Protein AF-A0A6P2AWE4-F1 (afdb_monomer)

Radius of gyration: 12.21 Å; Cα contacts (8 Å, |Δi|>4): 71; chains: 1; bounding box: 25×20×29 Å

pLDDT: mean 86.67, std 10.5, range [53.03, 97.19]

Structure (mmCIF, N/CA/C/O backbone):
data_AF-A0A6P2AWE4-F1
#
_entry.id   AF-A0A6P2AWE4-F1
#
loop_
_atom_site.group_PDB
_atom_site.id
_atom_site.type_symbol
_atom_site.label_atom_id
_atom_site.label_alt_id
_atom_site.label_comp_id
_atom_site.label_asym_id
_atom_site.label_entity_id
_atom_site.label_seq_id
_atom_site.pdbx_PDB_ins_code
_atom_site.Cartn_x
_atom_site.Cartn_y
_atom_site.Cartn_z
_atom_site.occupancy
_atom_site.B_iso_or_equiv
_atom_site.auth_seq_id
_atom_site.auth_comp_id
_atom_site.auth_asym_id
_atom_site.auth_atom_id
_atom_site.pdbx_PDB_model_num
ATOM 1 N N . ILE A 1 1 ? -8.109 -3.566 0.606 1.00 86.69 1 ILE A N 1
ATOM 2 C CA . ILE A 1 1 ? -8.010 -3.042 1.991 1.00 86.69 1 ILE A CA 1
ATOM 3 C C . ILE A 1 1 ? -8.992 -3.691 2.969 1.00 86.69 1 ILE A C 1
ATOM 5 O O . ILE A 1 1 ? -8.673 -3.791 4.144 1.00 86.69 1 ILE A O 1
ATOM 9 N N . THR A 1 2 ? -10.118 -4.222 2.486 1.00 89.75 2 THR A N 1
ATOM 10 C CA . THR A 1 2 ? -11.138 -4.931 3.281 1.00 89.75 2 THR A CA 1
ATOM 11 C C . THR A 1 2 ? -10.593 -6.050 4.175 1.00 89.75 2 THR A C 1
ATO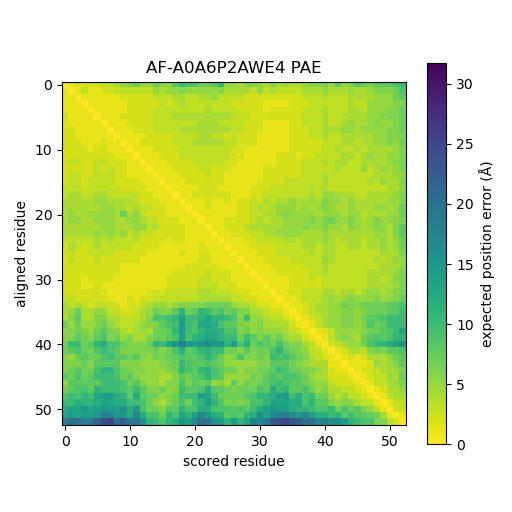M 13 O O . THR A 1 2 ? -11.008 -6.152 5.321 1.00 89.75 2 THR A O 1
ATOM 16 N N . VAL A 1 3 ? -9.624 -6.846 3.700 1.00 93.38 3 VAL A N 1
ATOM 17 C CA . VAL A 1 3 ? -8.979 -7.899 4.512 1.00 93.38 3 VAL A CA 1
ATOM 18 C C . VAL A 1 3 ? -8.277 -7.312 5.739 1.00 93.38 3 VAL A C 1
ATOM 20 O O . VAL A 1 3 ? -8.525 -7.758 6.849 1.00 93.38 3 VAL 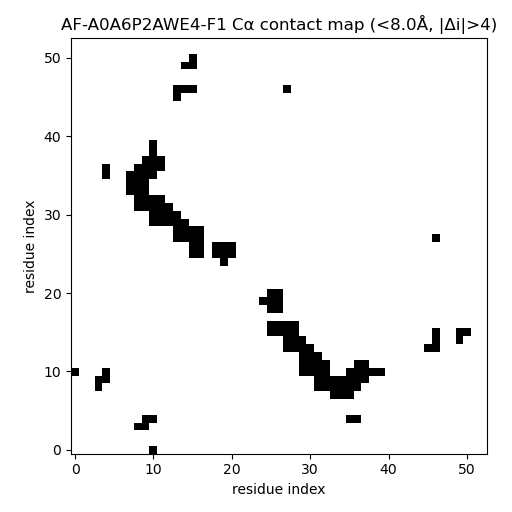A O 1
ATOM 23 N N . ALA A 1 4 ? -7.446 -6.280 5.558 1.00 93.06 4 ALA A N 1
ATOM 24 C CA . ALA A 1 4 ? -6.751 -5.617 6.661 1.00 93.06 4 ALA A CA 1
ATOM 25 C C . ALA A 1 4 ? -7.736 -4.981 7.656 1.00 93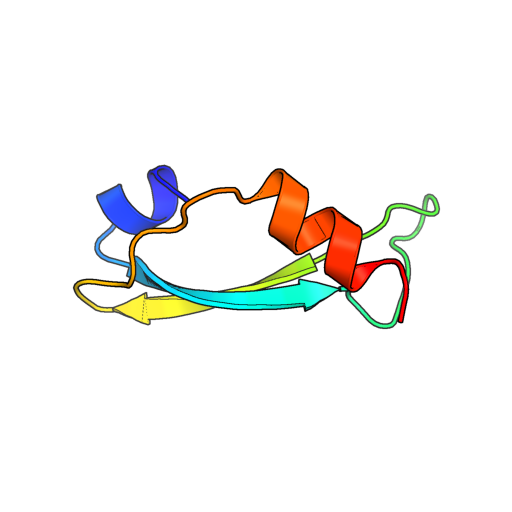.06 4 ALA A C 1
ATOM 27 O O . ALA A 1 4 ? -7.577 -5.130 8.863 1.00 93.06 4 ALA A O 1
ATOM 28 N N . GLN A 1 5 ? -8.805 -4.357 7.154 1.00 92.00 5 GLN A N 1
ATOM 29 C CA . GLN A 1 5 ? -9.863 -3.792 7.996 1.00 92.00 5 GLN A CA 1
ATOM 30 C C . GLN A 1 5 ? -10.574 -4.866 8.829 1.00 92.00 5 GLN A C 1
ATOM 32 O O . GLN A 1 5 ? -10.805 -4.656 10.015 1.00 92.00 5 GLN A O 1
ATOM 37 N N . GLY A 1 6 ? -10.856 -6.036 8.246 1.00 93.19 6 GLY A N 1
ATOM 38 C CA . GLY A 1 6 ? -11.407 -7.185 8.974 1.00 93.19 6 GLY A CA 1
ATOM 39 C C . GLY A 1 6 ? -10.477 -7.734 10.065 1.00 93.19 6 GLY A C 1
ATOM 40 O O . GLY A 1 6 ? -10.940 -8.416 10.972 1.00 93.19 6 GLY A O 1
ATOM 41 N N . LEU A 1 7 ? -9.185 -7.403 9.999 1.00 95.88 7 LEU A N 1
ATOM 42 C CA . LEU A 1 7 ? -8.175 -7.719 11.011 1.00 95.88 7 LEU A CA 1
ATOM 43 C C . LEU A 1 7 ? -7.935 -6.566 12.005 1.00 95.88 7 LEU A C 1
ATOM 45 O O . LEU A 1 7 ? -6.991 -6.637 12.784 1.00 95.88 7 LEU A O 1
ATOM 49 N N . GLY A 1 8 ? -8.739 -5.498 11.971 1.00 95.12 8 GLY A N 1
ATOM 50 C CA . GLY A 1 8 ? -8.585 -4.340 12.858 1.00 95.12 8 GLY A CA 1
ATOM 51 C C . GLY A 1 8 ? -7.523 -3.326 12.418 1.00 95.12 8 GLY A C 1
ATOM 52 O O . GLY A 1 8 ? -7.124 -2.486 13.219 1.00 95.12 8 GLY A O 1
ATOM 53 N N . TRP A 1 9 ? -7.064 -3.377 11.163 1.00 96.06 9 TRP A N 1
ATOM 54 C CA . TRP A 1 9 ? -6.083 -2.435 10.614 1.00 96.06 9 TRP A CA 1
ATOM 55 C C . TRP A 1 9 ? -6.736 -1.397 9.697 1.00 96.06 9 TRP A C 1
ATOM 57 O O . TRP A 1 9 ? -7.282 -1.714 8.634 1.00 96.06 9 TRP A O 1
ATOM 67 N N . GLY A 1 10 ? -6.625 -0.130 10.078 1.00 94.31 10 GLY A N 1
ATOM 68 C CA . GLY A 1 10 ? -7.148 1.019 9.358 1.00 94.31 10 GLY A CA 1
ATOM 69 C C . GLY A 1 10 ? -6.178 1.584 8.318 1.00 94.31 10 GLY A C 1
ATOM 70 O O . GLY A 1 10 ? -4.980 1.720 8.560 1.00 94.31 10 GLY A O 1
ATOM 71 N N . TYR A 1 11 ? -6.712 1.991 7.162 1.00 92.81 11 TYR A N 1
ATOM 72 C CA . TYR A 1 11 ? -5.962 2.691 6.113 1.00 92.81 11 TYR A CA 1
ATOM 73 C C . TYR A 1 11 ? -5.380 4.025 6.589 1.00 92.81 11 TYR A C 1
ATOM 75 O O . TYR A 1 11 ? -6.068 4.785 7.284 1.00 92.81 11 TYR A O 1
ATOM 83 N N . ARG A 1 12 ? -4.157 4.348 6.152 1.00 92.75 12 ARG A N 1
ATOM 84 C CA . ARG A 1 12 ? -3.526 5.660 6.367 1.00 92.75 12 ARG A CA 1
ATOM 85 C C . ARG A 1 12 ? -2.911 6.277 5.109 1.00 92.75 12 ARG A C 1
ATOM 87 O O . ARG A 1 12 ? -2.841 7.497 5.014 1.00 92.75 12 ARG A O 1
ATOM 94 N N . GLY A 1 13 ? -2.504 5.476 4.129 1.00 89.88 13 GLY A N 1
ATOM 95 C CA . GLY A 1 13 ? -1.932 5.995 2.888 1.00 89.88 13 GLY A CA 1
ATOM 96 C C . GLY A 1 13 ? -1.395 4.899 1.981 1.00 89.88 13 GLY A C 1
ATOM 97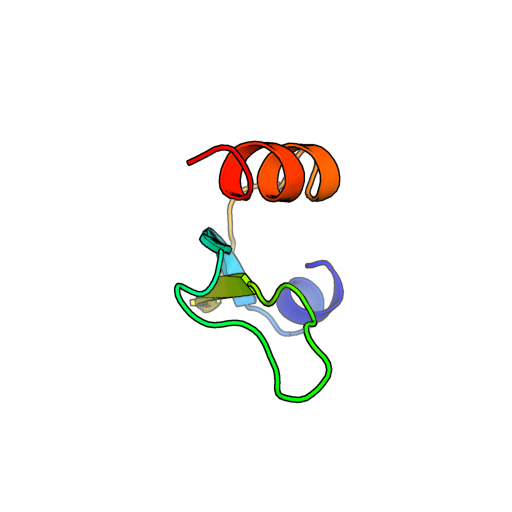 O O . GLY A 1 13 ? -1.231 3.757 2.407 1.00 89.88 13 GLY A O 1
ATOM 98 N N . VAL A 1 14 ? -1.107 5.253 0.732 1.00 90.62 14 VAL A N 1
ATOM 99 C CA . VAL A 1 14 ? -0.460 4.372 -0.244 1.00 90.62 14 VAL A CA 1
ATOM 100 C C . VAL A 1 14 ? 0.550 5.165 -1.066 1.00 90.62 14 VAL A C 1
ATOM 102 O O . VAL A 1 14 ? 0.309 6.327 -1.397 1.00 90.62 14 VAL A O 1
ATOM 105 N N . THR A 1 15 ? 1.674 4.540 -1.398 1.00 90.69 15 THR A N 1
ATOM 106 C CA . THR A 1 15 ? 2.659 5.076 -2.345 1.00 90.69 15 THR A CA 1
ATOM 107 C C . THR A 1 15 ? 3.163 3.974 -3.269 1.00 90.69 15 THR A C 1
ATOM 109 O O . THR A 1 15 ? 3.179 2.807 -2.880 1.00 90.69 15 THR A O 1
ATOM 112 N N . ALA A 1 16 ? 3.585 4.331 -4.482 1.00 92.06 16 ALA A N 1
ATOM 113 C CA . ALA A 1 16 ? 4.351 3.418 -5.325 1.00 92.06 16 ALA A CA 1
ATOM 114 C C . ALA A 1 16 ? 5.721 3.136 -4.687 1.00 92.06 16 ALA A C 1
ATOM 116 O O . ALA A 1 16 ? 6.306 4.010 -4.035 1.00 92.06 16 ALA A O 1
ATOM 117 N N . SER A 1 17 ? 6.214 1.912 -4.864 1.00 91.75 17 SER A N 1
ATOM 118 C CA . SER A 1 17 ? 7.599 1.554 -4.572 1.00 91.75 17 SER A CA 1
ATOM 119 C C . SER A 1 17 ? 8.539 2.304 -5.521 1.00 91.75 17 SER A C 1
ATOM 121 O O . SER A 1 17 ? 8.236 2.401 -6.711 1.00 91.75 17 SER A O 1
ATOM 123 N N . PRO A 1 18 ? 9.692 2.808 -5.043 1.00 92.12 18 PRO A N 1
ATOM 124 C CA . PRO A 1 18 ? 10.684 3.443 -5.911 1.00 92.12 18 PRO A CA 1
ATOM 125 C C . PRO A 1 18 ? 11.430 2.435 -6.798 1.00 92.12 18 PRO A C 1
ATOM 127 O O . PRO A 1 18 ? 12.166 2.837 -7.696 1.00 92.12 18 PRO A O 1
ATOM 130 N N . ILE A 1 19 ? 11.275 1.135 -6.536 1.00 92.88 19 ILE A N 1
ATOM 131 C CA . ILE A 1 19 ? 11.873 0.056 -7.320 1.00 92.88 19 ILE A CA 1
ATOM 132 C C . ILE A 1 19 ? 10.786 -0.865 -7.862 1.00 92.88 19 ILE A C 1
ATOM 134 O O . ILE A 1 19 ? 9.732 -1.046 -7.249 1.00 92.88 19 ILE A O 1
ATOM 138 N N . THR A 1 20 ? 11.067 -1.470 -9.009 1.00 94.25 20 THR A N 1
ATOM 139 C CA . THR A 1 20 ? 10.223 -2.522 -9.572 1.00 94.25 20 THR A CA 1
ATOM 140 C C . THR A 1 20 ? 10.588 -3.874 -8.972 1.00 94.25 20 THR A C 1
ATOM 142 O O . THR A 1 20 ? 11.736 -4.116 -8.590 1.00 94.25 20 THR A O 1
ATOM 145 N N . GLY A 1 21 ? 9.602 -4.767 -8.901 1.00 94.56 21 GLY A N 1
ATOM 146 C CA . GLY A 1 21 ? 9.843 -6.157 -8.535 1.00 94.56 21 GLY A CA 1
ATOM 147 C C . GLY A 1 21 ? 10.708 -6.870 -9.587 1.00 94.56 21 GLY A C 1
ATOM 148 O O . GLY A 1 21 ? 10.809 -6.402 -10.723 1.00 94.56 21 GLY A O 1
ATOM 149 N N . PRO A 1 22 ? 11.287 -8.043 -9.277 1.00 95.00 22 PRO A N 1
ATOM 150 C CA . PRO A 1 22 ? 12.256 -8.721 -10.149 1.00 95.00 22 PRO A CA 1
ATOM 151 C C . PRO A 1 22 ? 11.774 -9.012 -11.582 1.00 95.00 22 PRO A C 1
ATOM 153 O O . PRO A 1 22 ? 12.580 -9.076 -12.503 1.00 9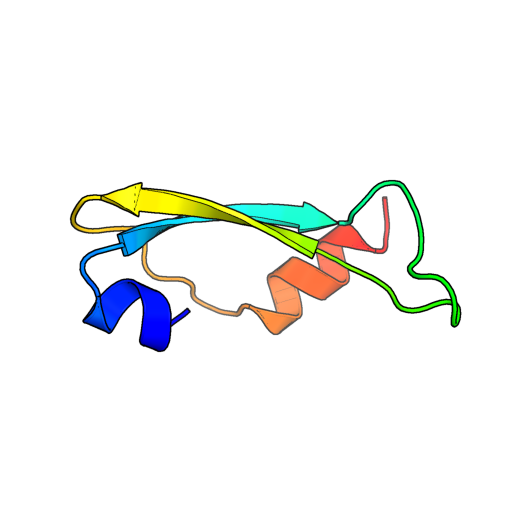5.00 22 PRO A O 1
ATOM 156 N N . ALA A 1 23 ? 10.463 -9.176 -11.780 1.00 97.19 23 ALA A N 1
ATOM 157 C CA . ALA A 1 23 ? 9.841 -9.396 -13.089 1.00 97.19 23 ALA A CA 1
ATOM 158 C C . ALA A 1 23 ? 9.339 -8.101 -13.765 1.00 97.19 23 ALA A C 1
ATOM 160 O O . ALA A 1 23 ? 8.586 -8.166 -14.733 1.00 97.19 23 ALA A O 1
ATOM 161 N N . GLY A 1 24 ? 9.703 -6.927 -13.243 1.00 92.94 24 GLY A N 1
ATOM 162 C CA . GLY A 1 24 ? 9.210 -5.629 -13.715 1.00 92.94 24 GLY A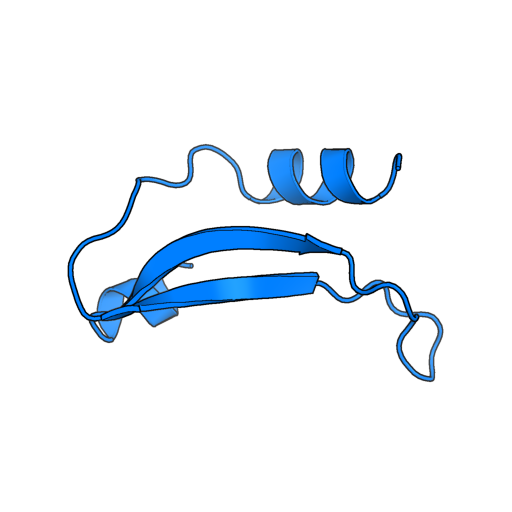 CA 1
ATOM 163 C C . GLY A 1 24 ? 7.835 -5.238 -13.162 1.00 92.94 24 GLY A C 1
ATOM 164 O O . GLY A 1 24 ? 7.184 -4.353 -13.711 1.00 92.94 24 GLY A O 1
ATOM 165 N N . ASN A 1 25 ? 7.373 -5.882 -12.086 1.00 93.31 25 ASN A N 1
ATOM 166 C CA . ASN A 1 25 ? 6.082 -5.562 -11.478 1.00 93.31 25 ASN A CA 1
ATOM 167 C C . ASN A 1 25 ? 6.124 -4.195 -10.783 1.00 93.31 25 ASN A C 1
ATOM 169 O O . ASN A 1 25 ? 7.061 -3.900 -10.038 1.00 93.31 25 ASN A O 1
ATOM 173 N N . ALA A 1 26 ? 5.077 -3.391 -10.978 1.00 90.25 26 ALA A N 1
ATOM 174 C CA . ALA A 1 26 ? 4.833 -2.217 -10.150 1.00 90.25 26 ALA A CA 1
ATOM 175 C C . ALA A 1 26 ? 4.339 -2.662 -8.767 1.00 90.25 26 ALA A C 1
ATOM 177 O O . ALA A 1 26 ? 3.322 -3.349 -8.654 1.00 90.25 26 ALA A O 1
ATOM 178 N N . GLU A 1 27 ? 5.053 -2.259 -7.721 1.00 91.75 27 GLU A N 1
ATOM 179 C CA . GLU A 1 27 ? 4.727 -2.579 -6.331 1.00 91.75 27 GLU A CA 1
ATOM 180 C C . GLU A 1 27 ? 4.295 -1.318 -5.577 1.00 91.75 27 GLU A C 1
ATOM 182 O O . GLU A 1 27 ? 4.690 -0.204 -5.922 1.00 91.75 27 GLU A O 1
ATOM 187 N N . TYR A 1 28 ? 3.480 -1.489 -4.535 1.00 91.94 28 TYR A N 1
ATOM 188 C CA . TYR A 1 28 ? 2.963 -0.390 -3.720 1.00 91.94 28 TYR A CA 1
ATOM 189 C C . TYR A 1 28 ? 3.191 -0.673 -2.242 1.00 91.94 28 TYR A C 1
ATOM 191 O O . TYR A 1 28 ? 2.989 -1.796 -1.777 1.00 91.94 28 TYR A O 1
ATOM 199 N N . LEU A 1 29 ? 3.539 0.370 -1.492 1.00 92.25 29 LEU A N 1
ATOM 200 C CA . LEU A 1 29 ? 3.578 0.335 -0.037 1.00 92.25 29 LEU A CA 1
ATOM 201 C C . LEU A 1 29 ? 2.265 0.885 0.512 1.00 92.25 29 LEU A C 1
ATOM 203 O O . LEU A 1 29 ? 1.861 2.004 0.188 1.00 92.25 29 LEU A O 1
ATOM 207 N N . LEU A 1 30 ? 1.610 0.094 1.359 1.00 92.00 30 LEU A N 1
ATOM 208 C CA . LEU A 1 30 ? 0.370 0.455 2.034 1.00 92.00 30 LEU A CA 1
ATOM 209 C C . LEU A 1 30 ? 0.655 0.745 3.509 1.00 92.00 30 LEU A C 1
ATOM 211 O O . LEU A 1 30 ? 1.143 -0.125 4.227 1.00 92.00 30 LEU A O 1
ATOM 215 N N . TRP A 1 31 ? 0.316 1.947 3.971 1.00 93.56 31 TRP A N 1
ATOM 216 C CA . TRP A 1 31 ? 0.412 2.304 5.382 1.00 93.56 31 TRP A CA 1
ATOM 217 C C . TRP A 1 31 ? -0.896 1.972 6.102 1.00 93.56 31 TRP A C 1
ATOM 219 O O . TRP A 1 31 ? -1.975 2.460 5.740 1.00 93.56 31 TRP A O 1
ATOM 229 N N . LEU A 1 32 ? -0.771 1.137 7.132 1.00 95.12 32 LEU A N 1
ATOM 230 C CA . LEU A 1 32 ? -1.842 0.705 8.016 1.00 95.12 32 LEU A CA 1
ATOM 231 C C . LEU A 1 32 ? -1.505 1.061 9.468 1.00 95.12 32 LEU A C 1
ATOM 233 O O . LEU A 1 32 ? -0.335 1.082 9.852 1.00 95.12 32 LEU A O 1
ATOM 237 N N . LEU A 1 33 ? -2.535 1.314 10.270 1.00 96.75 33 LEU A N 1
ATOM 238 C CA . LEU A 1 33 ? -2.433 1.502 11.717 1.00 96.75 33 LEU A CA 1
ATOM 239 C C . LEU A 1 33 ? -3.559 0.723 12.398 1.00 96.75 33 LEU A C 1
ATOM 241 O O . LEU A 1 33 ? -4.651 0.642 11.842 1.00 96.75 33 LEU A O 1
ATOM 245 N N . GLU A 1 34 ? -3.308 0.16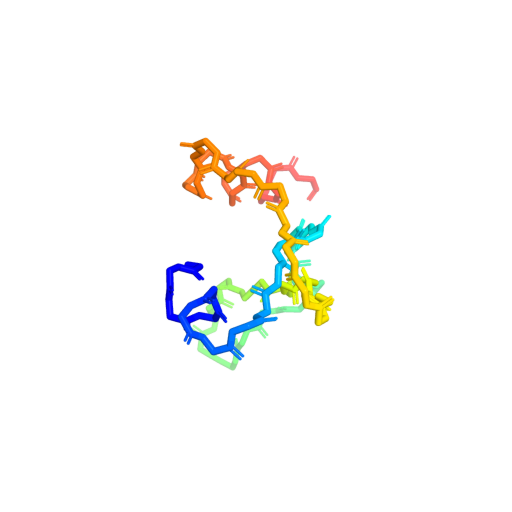6 13.579 1.00 97.12 34 GLU A N 1
ATOM 246 C CA . GLU A 1 34 ? -4.345 -0.496 14.376 1.00 97.12 34 GLU A CA 1
ATOM 247 C C . GLU A 1 34 ? -5.514 0.462 14.679 1.00 97.12 34 GLU A C 1
ATOM 249 O O . GLU A 1 34 ? -5.318 1.658 14.928 1.00 97.12 34 GLU A O 1
ATOM 254 N N . GLY A 1 35 ? -6.736 -0.068 14.629 1.00 94.19 35 GLY A N 1
ATOM 255 C CA . GLY A 1 35 ? -7.980 0.664 14.843 1.00 94.19 35 GLY A CA 1
ATOM 256 C C . GLY A 1 35 ? -8.675 1.097 13.551 1.00 94.19 35 GLY A C 1
ATOM 257 O O . GLY A 1 35 ? -8.325 0.691 12.441 1.00 94.19 35 GLY A O 1
ATOM 258 N N . GLU A 1 36 ? -9.703 1.936 13.695 1.00 89.31 36 GLU A N 1
ATOM 259 C CA . GLU A 1 36 ? -10.452 2.444 12.546 1.00 89.31 36 GLU A CA 1
ATOM 260 C C . GLU A 1 36 ? -9.558 3.258 11.600 1.00 89.31 36 GLU A C 1
ATOM 262 O O . GLU A 1 36 ? -8.565 3.896 11.976 1.00 89.31 36 GLU A O 1
ATOM 267 N N . GLY A 1 37 ? -9.901 3.234 10.316 1.00 85.81 37 GLY A N 1
ATOM 268 C CA . GLY A 1 37 ? -9.199 4.018 9.316 1.00 85.81 37 GLY A CA 1
ATOM 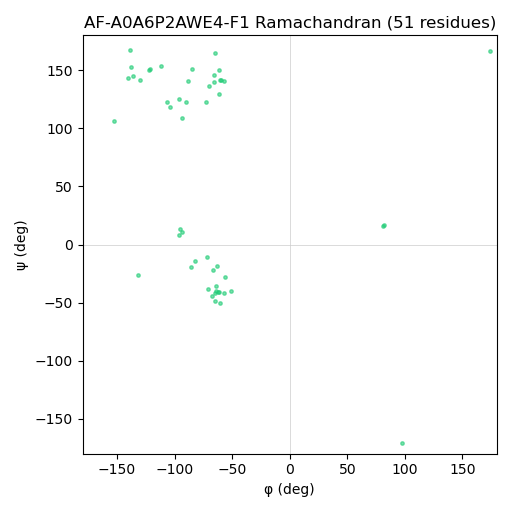269 C C . GLY A 1 37 ? -10.112 4.653 8.305 1.00 85.81 37 GLY A C 1
ATOM 270 O O . GLY A 1 37 ? -11.292 4.329 8.214 1.00 85.81 37 GLY A O 1
ATOM 271 N N . ALA A 1 38 ? -9.531 5.583 7.552 1.00 82.88 38 ALA A N 1
ATOM 272 C CA . ALA A 1 38 ? -10.270 6.333 6.558 1.00 82.88 38 ALA A CA 1
ATOM 273 C C . ALA A 1 38 ? -10.866 5.390 5.506 1.00 82.88 38 ALA A C 1
ATOM 275 O O . ALA A 1 38 ? -10.228 4.423 5.074 1.00 82.88 38 ALA A O 1
ATOM 276 N N . ALA A 1 39 ? -12.088 5.700 5.078 1.00 79.25 39 ALA A N 1
ATOM 277 C CA . ALA A 1 39 ? -12.691 5.038 3.938 1.00 79.25 39 ALA A CA 1
ATOM 278 C C . ALA A 1 39 ? -11.831 5.301 2.697 1.00 79.25 39 ALA A C 1
ATOM 280 O O . ALA A 1 39 ? -11.490 6.444 2.389 1.00 79.25 39 ALA A O 1
ATOM 281 N N . VAL A 1 40 ? -11.480 4.237 1.977 1.00 82.19 40 VAL A N 1
ATOM 282 C CA . VAL A 1 40 ? -10.789 4.368 0.696 1.00 82.19 40 VAL A CA 1
ATOM 283 C C . VAL A 1 40 ? -11.833 4.360 -0.406 1.00 82.19 40 VAL A C 1
ATOM 285 O O . VAL A 1 40 ? -12.436 3.323 -0.662 1.00 82.19 40 VAL A O 1
ATOM 288 N N . ALA A 1 41 ? -12.053 5.520 -1.027 1.00 72.81 41 ALA A N 1
ATOM 289 C CA . ALA A 1 41 ? -13.089 5.693 -2.044 1.00 72.81 41 ALA A CA 1
ATOM 290 C C . ALA A 1 41 ? -12.783 4.908 -3.332 1.00 72.81 41 ALA A C 1
ATOM 292 O O . ALA A 1 41 ? -13.662 4.230 -3.853 1.00 72.81 41 ALA A O 1
ATOM 293 N N . ASP A 1 42 ? -11.536 4.958 -3.817 1.00 80.25 42 ASP A N 1
ATOM 294 C CA . ASP A 1 42 ? -11.102 4.195 -4.991 1.00 80.25 42 ASP A CA 1
ATOM 295 C C . ASP A 1 42 ? -9.594 3.889 -4.942 1.00 80.25 42 ASP A C 1
ATOM 297 O O . ASP A 1 42 ? -8.739 4.747 -5.170 1.00 80.25 42 ASP A O 1
ATOM 301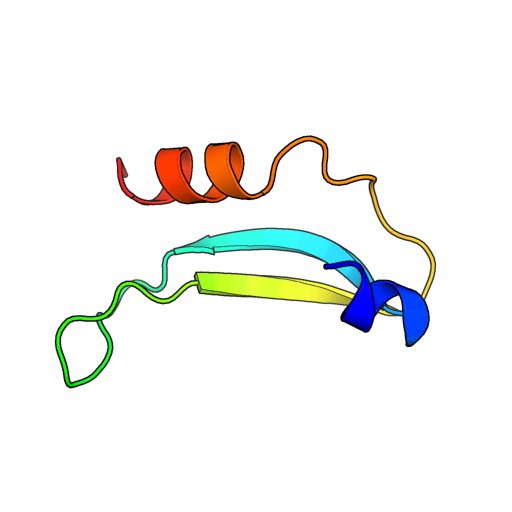 N N . LEU A 1 43 ? -9.262 2.627 -4.653 1.00 75.31 43 LEU A N 1
ATOM 302 C CA . LEU A 1 43 ? -7.884 2.128 -4.656 1.00 75.31 43 LEU A CA 1
ATOM 303 C C . LEU A 1 43 ? -7.245 2.180 -6.046 1.00 75.31 43 LEU A C 1
ATOM 305 O O . LEU A 1 43 ? -6.052 2.463 -6.135 1.00 75.31 43 LEU A O 1
ATOM 309 N N . LYS A 1 44 ? -8.007 1.938 -7.120 1.00 77.25 44 LYS A N 1
ATOM 310 C CA . LYS A 1 44 ? -7.467 1.994 -8.483 1.00 77.25 44 LYS A CA 1
ATOM 311 C C . LYS A 1 44 ? -7.040 3.414 -8.820 1.00 77.25 44 LYS A C 1
ATOM 313 O O . LYS A 1 44 ? -5.896 3.605 -9.231 1.00 77.25 44 LYS A O 1
ATOM 318 N N . ALA A 1 45 ? -7.900 4.398 -8.564 1.00 74.81 45 ALA A N 1
ATOM 319 C CA . ALA A 1 45 ? -7.567 5.804 -8.783 1.00 74.81 45 ALA A CA 1
ATOM 320 C C . ALA A 1 45 ? -6.310 6.232 -8.002 1.00 74.81 45 ALA A C 1
ATOM 322 O O . ALA A 1 45 ? -5.433 6.897 -8.557 1.00 74.81 45 ALA A O 1
ATOM 323 N N . LEU A 1 46 ? -6.179 5.791 -6.745 1.00 72.88 46 LEU A N 1
ATOM 324 C CA . LEU A 1 46 ? -5.001 6.078 -5.919 1.00 72.88 46 LEU A CA 1
ATOM 325 C C . LEU A 1 46 ? -3.716 5.462 -6.487 1.00 72.88 46 LEU A C 1
ATOM 327 O O . LEU A 1 46 ? -2.676 6.123 -6.479 1.00 72.88 46 LEU A O 1
ATOM 331 N N . THR A 1 47 ? -3.786 4.235 -7.012 1.00 76.25 47 THR A N 1
ATOM 332 C CA . THR A 1 47 ? -2.632 3.567 -7.638 1.00 76.25 47 THR A CA 1
ATOM 333 C C . THR A 1 47 ? -2.238 4.191 -8.981 1.00 76.25 47 THR A C 1
ATOM 335 O O . THR A 1 47 ? -1.057 4.386 -9.250 1.00 76.25 47 THR A O 1
ATOM 338 N N . THR A 1 48 ? -3.201 4.607 -9.810 1.00 75.62 48 THR A N 1
ATOM 339 C CA . THR A 1 48 ? -2.908 5.275 -11.090 1.00 75.62 48 THR A CA 1
ATOM 340 C C . THR A 1 48 ? -2.227 6.627 -10.883 1.00 75.62 48 THR A C 1
ATOM 342 O O . THR A 1 48 ? -1.253 6.931 -11.566 1.00 75.62 48 THR A O 1
ATOM 345 N N . ALA A 1 49 ? -2.679 7.411 -9.900 1.00 66.94 49 ALA A N 1
ATOM 346 C CA . ALA A 1 49 ? -2.073 8.702 -9.575 1.00 66.94 49 ALA A CA 1
ATOM 347 C C . ALA A 1 49 ? -0.645 8.583 -9.005 1.00 66.94 49 ALA A C 1
ATOM 349 O O . ALA A 1 49 ? 0.119 9.546 -9.058 1.00 66.94 49 ALA A O 1
ATOM 350 N N . THR A 1 50 ? -0.274 7.423 -8.450 1.00 67.19 50 THR A N 1
ATOM 351 C CA . THR A 1 50 ? 1.074 7.187 -7.906 1.00 67.19 50 THR A CA 1
ATOM 352 C C . THR A 1 50 ? 2.085 6.720 -8.950 1.00 67.19 50 THR A C 1
ATOM 354 O O . THR A 1 50 ? 3.274 6.895 -8.720 1.00 67.19 50 THR A O 1
ATOM 357 N N . LEU A 1 51 ? 1.643 6.205 -10.102 1.00 66.12 51 LEU A N 1
ATOM 358 C CA . LEU A 1 51 ? 2.516 5.824 -11.224 1.00 66.12 51 LEU A CA 1
ATOM 359 C C . LEU A 1 51 ? 2.917 6.994 -12.137 1.00 66.12 51 LEU A C 1
ATOM 361 O O . LEU A 1 51 ? 3.803 6.838 -12.968 1.00 66.12 51 LEU A O 1
ATOM 365 N N . GLN A 1 52 ? 2.245 8.144 -12.029 1.00 58.19 52 GLN A N 1
ATOM 366 C CA . GLN A 1 52 ? 2.498 9.329 -12.863 1.00 58.19 52 GLN A CA 1
ATOM 367 C C . GLN A 1 52 ? 3.447 10.350 -12.212 1.00 58.19 52 GLN A C 1
ATOM 369 O O . GLN A 1 52 ? 3.507 11.494 -12.664 1.00 58.19 52 GLN A O 1
ATOM 374 N N . ARG A 1 53 ? 4.139 9.969 -11.133 1.00 53.03 53 ARG A N 1
ATOM 375 C CA . ARG A 1 53 ? 5.119 10.811 -10.435 1.00 53.03 53 ARG A CA 1
ATOM 376 C C . ARG A 1 53 ? 6.541 10.389 -10.750 1.00 53.03 53 ARG A C 1
ATOM 378 O O . ARG A 1 53 ? 6.755 9.169 -10.905 1.00 53.03 53 ARG A O 1
#

Nearest PDB structures (foldseek):
  5eov-assembly1_A  TM=6.374E-01  e=4.073E-03  Mycobacterium tuberculosis CDC1551
  3hp7-assembly1_A  TM=7.606E-01  e=5.747E-02  Streptococcus thermophilus LMG 18311
  2e69-assembly1_D  TM=3.438E-01  e=4.173E+00  Thermus thermophilus HB8
  2e6c-assembly1_B  TM=3.417E-01  e=4.445E+00  Thermus thermophilus HB8
  8s89-assembly1_A  TM=2.725E-01  e=5.719E+00  synthetic construct

Mean predicted aligned error: 4.52 Å

Foldseek 3Di:
DVVCVVVQKAWDAKAWDPDADPVRHTDMDTDIDGHYYDDDPDPVVRVVVRVVD

Secondary structure (DSSP, 8-state):
-HHHHHTTEEEEEEEE-SS--TTS---EEEEEEES-----S-HHHHHHHHHT-

Solvent-accessible surface area (backbone atoms only — not comparable to full-atom values): 3342 Å² total; per-residue (Å²): 109,67,70,46,43,76,71,43,30,9,52,74,50,74,44,57,46,99,57,63,44,99,88,67,42,89,42,69,49,73,43,68,42,83,45,87,45,62,85,77,89,52,68,66,63,56,54,57,64,42,70,76,108

Sequence (53 aa):
ITVAQGLGWGYRGVTASPITGPAGNAEYLLWLLEGEGAAVADLKALTTATLQR